Protein AF-A0A841USR3-F1 (afdb_monomer_lite)

pLDDT: mean 85.88, std 17.38, range [42.0, 98.5]

Organism: NCBI:txid2755317

Structure (mmCIF, N/CA/C/O backbone):
data_AF-A0A841USR3-F1
#
_entry.id   AF-A0A841USR3-F1
#
loop_
_atom_site.group_PDB
_atom_site.id
_atom_site.type_symbol
_atom_site.label_atom_id
_atom_site.label_alt_id
_atom_site.label_comp_id
_atom_site.label_asym_id
_atom_site.label_entity_id
_atom_site.label_seq_id
_atom_site.pdbx_PDB_ins_code
_atom_site.Cartn_x
_atom_site.Cartn_y
_atom_site.Cartn_z
_atom_site.occupancy
_atom_site.B_iso_or_equiv
_atom_site.auth_seq_id
_atom_site.auth_comp_id
_atom_site.auth_asym_id
_atom_site.auth_atom_id
_atom_site.pdbx_PDB_model_num
ATOM 1 N N . MET A 1 1 ? 30.168 -5.329 -56.476 1.00 59.84 1 MET A N 1
ATOM 2 C CA . MET A 1 1 ? 31.373 -5.082 -55.662 1.00 59.84 1 MET A CA 1
ATOM 3 C C . MET A 1 1 ? 30.905 -4.360 -54.421 1.00 59.84 1 MET A C 1
ATOM 5 O O . MET A 1 1 ? 30.261 -3.324 -54.574 1.00 59.84 1 MET A O 1
ATOM 9 N N . ASP A 1 2 ? 31.101 -4.961 -53.252 1.00 89.38 2 ASP A N 1
ATOM 10 C CA . ASP A 1 2 ? 30.622 -4.409 -51.986 1.00 89.38 2 ASP A CA 1
ATOM 11 C C . ASP A 1 2 ? 31.323 -3.072 -51.674 1.00 89.38 2 ASP A C 1
ATOM 13 O O . ASP A 1 2 ? 32.413 -2.790 -52.182 1.00 89.38 2 ASP A O 1
ATOM 17 N N . ILE A 1 3 ? 30.694 -2.209 -50.876 1.00 84.62 3 ILE A N 1
ATOM 18 C CA . ILE A 1 3 ? 31.307 -0.948 -50.432 1.00 84.62 3 ILE A CA 1
ATOM 19 C C . ILE A 1 3 ? 32.584 -1.247 -49.644 1.00 84.62 3 ILE A C 1
ATOM 21 O O . ILE A 1 3 ? 33.585 -0.551 -49.827 1.00 84.62 3 ILE A O 1
ATOM 25 N N . ASP A 1 4 ? 32.579 -2.314 -48.848 1.00 88.06 4 ASP A N 1
ATOM 26 C CA . ASP A 1 4 ? 33.743 -2.747 -48.083 1.00 88.06 4 ASP A CA 1
ATOM 27 C C . ASP A 1 4 ? 34.880 -3.222 -49.009 1.00 88.06 4 ASP A C 1
ATOM 29 O O . ASP A 1 4 ? 36.014 -2.764 -48.855 1.00 88.06 4 ASP A O 1
ATOM 33 N N . ASP A 1 5 ? 34.572 -3.984 -50.068 1.00 91.56 5 ASP A N 1
ATOM 34 C CA . ASP A 1 5 ? 35.549 -4.386 -51.097 1.00 91.56 5 ASP A CA 1
ATOM 35 C C . ASP A 1 5 ? 36.176 -3.180 -51.821 1.00 91.56 5 ASP A C 1
ATOM 37 O O . ASP A 1 5 ? 37.363 -3.178 -52.177 1.00 91.56 5 ASP A O 1
ATOM 41 N N . ARG A 1 6 ? 35.375 -2.135 -52.079 1.00 89.50 6 ARG A N 1
ATOM 42 C CA . ARG A 1 6 ? 35.832 -0.896 -52.731 1.00 89.50 6 ARG A CA 1
ATOM 43 C C . ARG A 1 6 ? 36.727 -0.075 -51.806 1.00 89.50 6 ARG A C 1
ATOM 45 O O . ARG A 1 6 ? 37.740 0.449 -52.268 1.00 89.50 6 ARG A O 1
ATOM 52 N N . VAL A 1 7 ? 36.390 0.013 -50.519 1.00 89.75 7 VAL A N 1
ATOM 53 C CA . VAL A 1 7 ? 37.211 0.682 -49.497 1.00 89.75 7 VAL A CA 1
ATOM 54 C C . VAL A 1 7 ? 38.545 -0.049 -49.310 1.00 89.75 7 VAL A C 1
ATOM 56 O O . VAL A 1 7 ? 39.593 0.595 -49.270 1.00 89.75 7 VAL A O 1
ATOM 59 N N . ASP A 1 8 ? 38.541 -1.380 -49.304 1.00 92.06 8 ASP A N 1
ATOM 60 C CA . ASP A 1 8 ? 39.764 -2.183 -49.200 1.00 92.06 8 ASP A CA 1
ATOM 61 C C . ASP A 1 8 ? 40.657 -2.050 -50.439 1.00 92.06 8 ASP A C 1
ATOM 63 O O . ASP A 1 8 ? 41.885 -1.966 -50.336 1.00 92.06 8 ASP A O 1
ATOM 67 N N . SER A 1 9 ? 40.049 -1.977 -51.625 1.00 91.75 9 SER A N 1
ATOM 68 C CA . SER A 1 9 ? 40.764 -1.702 -52.876 1.00 91.75 9 SER A CA 1
ATOM 69 C C . SER A 1 9 ? 41.396 -0.305 -52.868 1.00 91.75 9 SER A C 1
ATOM 71 O O . SER A 1 9 ? 42.544 -0.146 -53.282 1.00 91.75 9 SER A O 1
ATOM 73 N N . LEU A 1 10 ? 40.692 0.695 -52.329 1.00 90.44 10 LEU A N 1
ATOM 74 C CA . LEU A 1 10 ? 41.195 2.059 -52.162 1.00 90.44 10 LEU A CA 1
ATOM 75 C C . LEU A 1 10 ? 42.362 2.124 -51.159 1.00 90.44 10 LEU A C 1
ATOM 77 O O . LEU A 1 10 ? 43.350 2.810 -51.413 1.00 90.44 10 LEU A O 1
ATOM 81 N N . TYR A 1 11 ? 42.309 1.362 -50.062 1.00 93.88 11 TYR A N 1
ATOM 82 C CA . TYR A 1 11 ? 43.431 1.248 -49.124 1.00 93.88 11 TYR A CA 1
ATOM 83 C C . TYR A 1 11 ? 44.668 0.611 -49.763 1.00 93.88 11 TYR A C 1
ATOM 85 O O . TYR A 1 11 ? 45.784 1.083 -49.540 1.00 93.88 11 TYR A O 1
ATOM 93 N N . LYS A 1 12 ? 44.487 -0.434 -50.581 1.00 93.62 12 LYS A N 1
ATOM 94 C CA . LYS A 1 12 ? 45.583 -1.052 -51.347 1.00 93.62 12 LYS A CA 1
ATOM 95 C C . LYS A 1 12 ? 46.178 -0.070 -52.357 1.00 93.62 12 LYS A C 1
ATOM 97 O O . LYS A 1 12 ? 47.397 0.015 -52.469 1.00 93.62 12 LYS A O 1
ATOM 102 N N . LEU A 1 13 ? 45.336 0.707 -53.040 1.00 93.44 13 LEU A N 1
ATOM 103 C CA . LEU A 1 13 ? 45.778 1.732 -53.983 1.00 93.44 13 LEU A CA 1
ATOM 104 C C . LEU A 1 13 ? 46.592 2.828 -53.280 1.00 93.44 13 LEU A C 1
ATOM 106 O O . LEU A 1 13 ? 47.697 3.135 -53.712 1.00 93.44 13 LEU A O 1
ATOM 110 N N . ALA A 1 14 ? 46.106 3.354 -52.154 1.00 92.25 14 ALA A N 1
ATOM 111 C CA . ALA A 1 14 ? 46.832 4.349 -51.365 1.00 92.25 14 ALA A CA 1
ATOM 112 C C . ALA A 1 14 ? 48.168 3.817 -50.831 1.00 92.25 14 ALA A C 1
ATOM 114 O O . ALA A 1 14 ? 49.148 4.550 -50.765 1.00 92.25 14 ALA A O 1
ATOM 115 N N . ARG A 1 15 ? 48.250 2.525 -50.498 1.00 93.56 15 ARG A N 1
ATOM 116 C CA . ARG A 1 15 ? 49.511 1.893 -50.089 1.00 93.56 15 ARG A CA 1
ATOM 117 C C . ARG A 1 15 ? 50.545 1.843 -51.219 1.00 93.56 15 ARG A C 1
ATOM 119 O O . ARG A 1 15 ? 51.734 1.954 -50.942 1.00 93.56 15 ARG A O 1
ATOM 126 N N . ASN A 1 16 ? 50.097 1.682 -52.463 1.00 94.56 16 ASN A N 1
ATOM 127 C CA . ASN A 1 16 ? 50.969 1.618 -53.639 1.00 94.56 16 ASN A CA 1
ATOM 128 C C . ASN A 1 16 ? 51.418 3.006 -54.130 1.00 94.56 16 ASN A C 1
ATOM 130 O O . ASN A 1 16 ? 52.420 3.098 -54.832 1.00 94.56 16 ASN A O 1
ATOM 134 N N . TYR A 1 17 ? 50.708 4.073 -53.746 1.00 93.00 17 TYR A N 1
ATOM 135 C CA . TYR A 1 17 ? 51.006 5.459 -54.119 1.00 93.00 17 TYR A CA 1
ATOM 136 C C . TYR A 1 17 ? 51.119 6.355 -52.869 1.00 93.00 17 TYR A C 1
ATOM 138 O O . TYR A 1 17 ? 50.220 7.159 -52.600 1.00 93.00 17 TYR A O 1
ATOM 146 N N . PRO A 1 18 ? 52.204 6.225 -52.080 1.00 90.00 18 PRO A N 1
ATOM 147 C CA . PRO A 1 18 ? 52.374 6.966 -50.827 1.00 90.00 18 PRO A CA 1
ATOM 148 C C . PRO A 1 18 ? 52.508 8.481 -51.036 1.00 90.00 18 PRO A C 1
ATOM 150 O O . PRO A 1 18 ? 52.020 9.251 -50.214 1.00 90.00 18 PRO A O 1
ATOM 153 N N . ASP A 1 19 ? 53.091 8.906 -52.158 1.00 93.44 19 ASP A N 1
ATOM 154 C CA . ASP A 1 19 ? 53.344 10.323 -52.454 1.00 93.44 19 ASP A CA 1
ATOM 155 C C . ASP A 1 19 ? 52.104 11.061 -52.994 1.00 93.44 19 ASP A C 1
ATOM 157 O O . ASP A 1 19 ? 52.102 12.286 -53.120 1.00 93.44 19 ASP A O 1
ATOM 161 N N . ASN A 1 20 ? 51.022 10.336 -53.306 1.00 94.88 20 ASN A N 1
ATOM 162 C CA . ASN A 1 20 ? 49.772 10.946 -53.744 1.00 94.88 20 ASN A CA 1
ATOM 163 C C . ASN A 1 20 ? 48.991 11.481 -52.536 1.00 94.88 20 ASN A C 1
ATOM 165 O O . ASN A 1 20 ? 48.217 10.765 -51.897 1.00 94.88 20 ASN A O 1
ATOM 169 N N . ARG A 1 21 ? 49.192 12.768 -52.249 1.00 92.88 21 ARG A N 1
ATOM 170 C CA . ARG A 1 21 ? 48.590 13.464 -51.109 1.00 92.88 21 ARG A CA 1
ATOM 171 C C . ARG A 1 21 ? 47.060 13.399 -51.088 1.00 92.88 21 ARG A C 1
ATOM 173 O O . ARG A 1 21 ? 46.494 13.087 -50.045 1.00 92.88 21 ARG A O 1
ATOM 180 N N . GLU A 1 22 ? 46.401 13.628 -52.221 1.00 92.50 22 GLU A N 1
ATOM 181 C CA . GLU A 1 22 ? 44.932 13.619 -52.315 1.00 92.50 22 GLU A CA 1
ATOM 182 C C . GLU A 1 22 ? 44.355 12.237 -51.975 1.00 92.50 22 GLU A C 1
ATOM 184 O O . GLU A 1 22 ? 43.364 12.119 -51.251 1.00 92.50 22 GLU A O 1
ATOM 189 N N . LEU A 1 23 ? 45.017 11.171 -52.437 1.00 92.69 23 LEU A N 1
ATOM 190 C CA . LEU A 1 23 ? 44.616 9.797 -52.150 1.00 92.69 23 LEU A CA 1
ATOM 191 C C . LEU A 1 23 ? 44.819 9.431 -50.668 1.00 92.69 23 LEU A C 1
ATOM 193 O O . LEU A 1 23 ? 43.964 8.760 -50.083 1.00 92.69 23 LEU A O 1
ATOM 197 N N . GLN A 1 24 ? 45.911 9.887 -50.042 1.00 93.12 24 GLN A N 1
ATOM 198 C CA . GLN A 1 24 ? 46.135 9.690 -48.603 1.00 93.12 24 GLN A CA 1
ATOM 199 C C . GLN A 1 24 ? 45.105 10.449 -47.754 1.00 93.12 24 GLN A C 1
ATOM 201 O O . GLN A 1 24 ? 44.575 9.893 -46.788 1.00 93.12 24 GLN A O 1
ATOM 206 N N . GLU A 1 25 ? 44.784 11.691 -48.124 1.00 93.62 25 GLU A N 1
ATOM 207 C CA . GLU A 1 25 ? 43.776 12.512 -47.446 1.00 93.62 25 GLU A CA 1
ATOM 208 C C . GLU A 1 25 ? 42.380 11.874 -47.550 1.00 93.62 25 GLU A C 1
ATOM 210 O O . GLU A 1 25 ? 41.693 11.725 -46.536 1.00 93.62 25 GLU A O 1
ATOM 215 N N . ALA A 1 26 ? 41.990 11.382 -48.731 1.00 92.50 26 ALA A N 1
ATOM 216 C CA . ALA A 1 26 ? 40.727 10.666 -48.921 1.00 92.50 26 ALA A CA 1
ATOM 217 C C . ALA A 1 26 ? 40.632 9.397 -48.050 1.00 92.50 26 ALA A C 1
ATOM 219 O O . ALA A 1 26 ? 39.606 9.144 -47.412 1.00 92.50 26 ALA A O 1
ATOM 220 N N . VAL A 1 27 ? 41.714 8.615 -47.957 1.00 94.62 27 VAL A N 1
ATOM 221 C CA . VAL A 1 27 ? 41.782 7.440 -47.071 1.00 94.62 27 VAL A CA 1
ATOM 222 C C . VAL A 1 27 ? 41.678 7.831 -45.597 1.00 94.62 27 VAL A C 1
ATOM 224 O O . VAL A 1 27 ? 41.003 7.137 -44.831 1.00 94.62 27 VAL A O 1
ATOM 227 N N . ALA A 1 28 ? 42.316 8.925 -45.180 1.00 93.62 28 ALA A N 1
ATOM 228 C CA . ALA A 1 28 ? 42.234 9.416 -43.807 1.00 93.62 28 ALA A CA 1
ATOM 229 C C . ALA A 1 28 ? 40.797 9.813 -43.429 1.00 93.62 28 ALA A C 1
ATOM 231 O O . ALA A 1 28 ? 40.319 9.427 -42.359 1.00 93.62 28 ALA A O 1
ATOM 232 N N . VAL A 1 29 ? 40.081 10.497 -44.329 1.00 95.31 29 VAL A N 1
ATOM 233 C CA . VAL A 1 29 ? 38.662 10.850 -44.152 1.00 95.31 29 VAL A CA 1
ATOM 234 C C . VAL A 1 29 ? 37.783 9.600 -44.066 1.00 95.31 29 VAL A C 1
ATOM 236 O O . VAL A 1 29 ? 36.931 9.499 -43.188 1.00 95.31 29 VAL A O 1
ATOM 239 N N . ILE A 1 30 ? 38.003 8.596 -44.917 1.00 94.62 30 ILE A N 1
ATOM 240 C CA . ILE A 1 30 ? 37.219 7.351 -44.862 1.00 94.62 30 ILE A CA 1
ATOM 241 C C . ILE A 1 30 ? 37.452 6.608 -43.539 1.00 94.62 30 ILE A C 1
ATOM 243 O O . ILE A 1 30 ? 36.497 6.126 -42.924 1.00 94.62 30 ILE A O 1
ATOM 247 N N . LYS A 1 31 ? 38.698 6.551 -43.053 1.00 93.38 31 LYS A N 1
ATOM 248 C CA . LYS A 1 31 ? 39.018 5.950 -41.748 1.00 93.38 31 LYS A CA 1
ATOM 249 C C . LYS A 1 31 ? 38.320 6.678 -40.597 1.00 93.38 31 LYS A C 1
ATOM 251 O O . LYS A 1 31 ? 37.766 6.015 -39.717 1.00 93.38 31 LYS A O 1
ATOM 256 N N . SER A 1 32 ? 38.319 8.014 -40.599 1.00 95.19 32 SER A N 1
ATOM 257 C CA . SER A 1 32 ? 37.657 8.800 -39.551 1.00 95.19 32 SER A CA 1
ATOM 258 C C . SER A 1 32 ? 36.136 8.627 -39.587 1.00 95.19 32 SER A C 1
ATOM 260 O O . SER A 1 32 ? 35.533 8.381 -38.541 1.00 95.19 32 SER A O 1
ATOM 262 N N . LEU A 1 33 ? 35.528 8.628 -40.778 1.00 94.44 33 LEU A N 1
ATOM 263 C CA . LEU A 1 33 ? 34.099 8.370 -40.965 1.00 94.44 33 LEU A CA 1
ATOM 264 C C . LEU A 1 33 ? 33.698 6.974 -40.480 1.00 94.44 33 LEU A C 1
ATOM 266 O O . LEU A 1 33 ? 32.714 6.840 -39.755 1.00 94.44 33 LEU A O 1
ATOM 270 N N . ARG A 1 34 ? 34.471 5.932 -40.809 1.00 92.69 34 ARG A N 1
ATOM 271 C CA . ARG A 1 34 ? 34.177 4.556 -40.372 1.00 92.69 34 ARG A CA 1
ATOM 272 C C . ARG A 1 34 ? 34.305 4.403 -38.856 1.00 92.69 34 ARG A C 1
ATOM 274 O O . ARG A 1 34 ? 33.472 3.747 -38.231 1.00 92.69 34 ARG A O 1
ATOM 281 N N . SER A 1 35 ? 35.313 5.044 -38.260 1.00 93.75 35 SER A N 1
ATOM 282 C CA . SER A 1 35 ? 35.479 5.102 -36.802 1.00 93.75 35 SER A CA 1
ATOM 283 C C . SER A 1 35 ? 3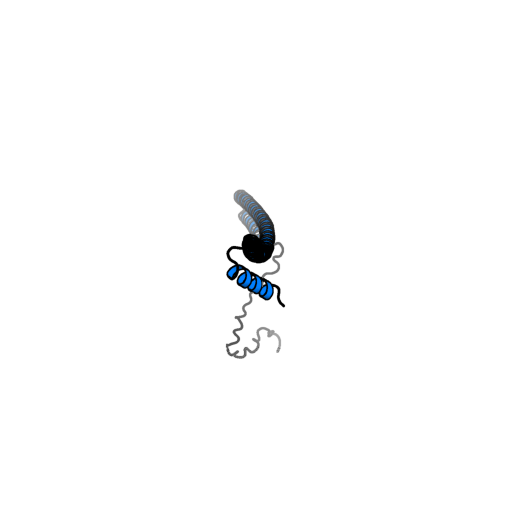4.288 5.795 -36.133 1.00 93.75 35 SER A C 1
ATOM 285 O O . SER A 1 35 ? 33.680 5.234 -35.219 1.00 93.75 35 SER A O 1
ATOM 287 N N . SER A 1 36 ? 33.895 6.965 -36.646 1.00 95.44 36 SER A N 1
ATOM 288 C CA . SER A 1 36 ? 32.739 7.727 -36.169 1.00 95.44 36 SER A CA 1
ATOM 289 C C . SER A 1 36 ? 31.440 6.925 -36.294 1.00 95.44 36 SER A C 1
ATOM 291 O O . SER A 1 36 ? 30.713 6.777 -35.316 1.00 95.44 36 SER A O 1
ATOM 293 N N . GLN A 1 37 ? 31.181 6.299 -37.443 1.00 94.81 37 GLN A N 1
ATOM 294 C CA . GLN A 1 37 ? 30.008 5.446 -37.644 1.00 94.81 37 GLN A CA 1
ATOM 295 C C . GLN A 1 37 ? 29.976 4.275 -36.650 1.00 94.81 37 GLN A C 1
ATOM 297 O O . GLN A 1 37 ? 28.915 3.936 -36.126 1.00 94.81 37 GLN A O 1
ATOM 302 N N . GLY A 1 38 ? 31.128 3.662 -36.359 1.00 95.25 38 GLY A N 1
ATOM 303 C CA . GLY A 1 38 ? 31.244 2.621 -35.338 1.00 95.25 38 GLY A CA 1
ATOM 304 C C . GLY A 1 38 ? 30.905 3.128 -33.934 1.00 95.25 38 GLY A C 1
ATOM 305 O O . GLY A 1 38 ? 30.201 2.446 -33.190 1.00 95.25 38 GLY A O 1
ATOM 306 N N . GLN A 1 39 ? 31.356 4.335 -33.580 1.00 96.00 39 GLN A N 1
ATOM 307 C CA . GLN A 1 39 ? 30.998 4.986 -32.316 1.00 96.00 39 GLN A CA 1
ATOM 308 C C . GLN A 1 39 ? 29.497 5.282 -32.241 1.00 96.00 39 GLN A C 1
ATOM 310 O O . GLN A 1 39 ? 28.869 4.923 -31.249 1.00 96.00 39 GLN A O 1
ATOM 315 N N . TYR A 1 40 ? 28.904 5.834 -33.303 1.00 96.88 40 TYR A N 1
ATOM 316 C CA . TYR A 1 40 ? 27.464 6.088 -33.372 1.00 96.88 40 TYR A CA 1
ATOM 317 C C . TYR A 1 40 ? 26.637 4.811 -33.231 1.00 96.88 40 TYR A C 1
ATOM 319 O O . TYR A 1 40 ? 25.652 4.804 -32.500 1.00 96.88 40 TYR A O 1
ATOM 327 N N . LYS A 1 41 ? 27.037 3.712 -33.885 1.00 96.88 41 LYS A N 1
ATOM 328 C CA . LYS A 1 41 ? 26.357 2.417 -33.734 1.00 96.88 41 LYS A CA 1
ATOM 329 C C . LYS A 1 41 ? 26.390 1.929 -32.286 1.00 96.88 41 LYS A C 1
ATOM 331 O O . LYS A 1 41 ? 25.355 1.510 -31.780 1.00 96.88 41 LYS A O 1
ATOM 336 N N . ARG A 1 42 ? 27.549 2.016 -31.621 1.00 97.31 42 ARG A N 1
ATOM 337 C CA . ARG A 1 42 ? 27.685 1.649 -30.202 1.00 97.31 42 ARG A CA 1
ATOM 338 C C . ARG A 1 42 ? 26.823 2.528 -29.303 1.00 97.31 42 ARG A C 1
ATOM 340 O O . ARG A 1 42 ? 26.089 1.998 -28.483 1.00 97.31 42 ARG A O 1
ATOM 347 N N . TRP A 1 43 ? 26.867 3.843 -29.499 1.00 97.31 43 TRP A N 1
ATOM 348 C CA . TRP A 1 43 ? 26.079 4.787 -28.709 1.00 97.31 43 TRP A CA 1
ATOM 349 C C . TRP A 1 43 ? 24.572 4.576 -28.889 1.00 97.31 43 TRP A C 1
ATOM 351 O O . TRP A 1 43 ? 23.827 4.552 -27.918 1.00 97.31 43 TRP A O 1
ATOM 361 N N . ASN A 1 44 ? 24.122 4.340 -30.122 1.00 98.00 44 ASN A N 1
ATOM 362 C CA . ASN A 1 44 ? 22.721 4.047 -30.404 1.00 98.00 44 ASN A CA 1
ATOM 363 C C . ASN A 1 44 ? 22.274 2.702 -29.811 1.00 98.00 44 ASN A C 1
ATOM 365 O O . ASN A 1 44 ? 21.129 2.578 -29.389 1.00 98.00 44 ASN A O 1
ATOM 369 N N . GLN A 1 45 ? 23.156 1.698 -29.777 1.00 97.75 45 GLN A N 1
ATOM 370 C CA . GLN A 1 45 ? 22.860 0.435 -29.102 1.00 97.75 45 GLN A CA 1
ATOM 371 C C . GLN A 1 45 ? 22.722 0.646 -27.593 1.00 97.75 45 GLN A C 1
ATOM 373 O O . GLN A 1 45 ? 21.701 0.273 -27.032 1.00 97.75 45 GLN A O 1
ATOM 378 N N . GLN A 1 46 ? 23.677 1.343 -26.976 1.00 98.12 46 GLN A N 1
ATOM 379 C CA . GLN A 1 46 ? 23.622 1.667 -25.553 1.00 98.12 46 GLN A CA 1
ATOM 380 C C . GLN A 1 46 ? 22.351 2.446 -25.195 1.00 98.12 46 GLN A C 1
ATOM 382 O O . GLN A 1 46 ? 21.656 2.088 -24.257 1.00 98.12 46 GLN A O 1
ATOM 387 N N . TYR A 1 47 ? 21.979 3.444 -25.999 1.00 98.12 47 TYR A N 1
ATOM 388 C CA . TYR A 1 47 ? 20.740 4.193 -25.793 1.00 98.12 47 TYR A CA 1
ATOM 389 C C . TYR A 1 47 ? 19.489 3.301 -25.844 1.00 98.12 47 TYR A C 1
ATOM 391 O O . TYR A 1 47 ? 18.534 3.516 -25.100 1.00 98.12 47 TYR A O 1
ATOM 399 N N . ARG A 1 48 ? 19.466 2.296 -26.728 1.00 98.06 48 ARG A N 1
ATOM 400 C CA . ARG A 1 48 ? 18.356 1.334 -26.803 1.00 98.06 48 ARG A CA 1
ATOM 401 C C . ARG A 1 48 ? 18.309 0.437 -25.575 1.00 98.06 48 ARG A C 1
ATOM 403 O O . ARG A 1 48 ? 17.213 0.203 -25.072 1.00 98.06 48 ARG A O 1
ATOM 410 N N . ASP A 1 49 ? 19.465 -0.021 -25.116 1.00 98.25 49 ASP A N 1
ATOM 411 C CA . ASP A 1 49 ? 19.584 -0.876 -23.938 1.00 98.25 49 ASP A CA 1
ATOM 412 C C . ASP A 1 49 ? 19.148 -0.107 -22.679 1.00 98.25 49 ASP A C 1
ATOM 414 O O . ASP A 1 49 ? 18.276 -0.574 -21.948 1.00 98.25 49 ASP A O 1
ATOM 418 N N . ASP A 1 50 ? 19.635 1.126 -22.503 1.00 98.31 50 ASP A N 1
ATOM 419 C CA . ASP A 1 50 ? 19.247 2.020 -21.405 1.00 98.31 50 ASP A CA 1
ATOM 420 C C . ASP A 1 50 ? 17.738 2.313 -21.430 1.00 98.31 50 ASP A C 1
ATOM 422 O O . ASP A 1 50 ? 17.061 2.251 -20.405 1.00 98.31 50 ASP A O 1
ATOM 426 N N . ASN A 1 51 ? 17.171 2.588 -22.609 1.00 98.38 51 ASN A N 1
ATOM 427 C CA . ASN A 1 51 ? 15.735 2.828 -22.755 1.00 98.38 51 ASN A CA 1
ATOM 428 C C . ASN A 1 51 ? 14.897 1.570 -22.470 1.00 98.38 51 ASN A C 1
ATOM 430 O O . ASN A 1 51 ? 13.783 1.680 -21.964 1.00 98.38 51 ASN A O 1
ATOM 434 N N . SER A 1 52 ? 15.404 0.376 -22.795 1.00 98.25 52 SER A N 1
ATOM 435 C CA . SER A 1 52 ? 14.749 -0.882 -22.421 1.00 98.25 52 SER A CA 1
ATOM 436 C C . SER A 1 52 ? 14.758 -1.060 -20.907 1.00 98.25 52 SER A C 1
ATOM 438 O O . SER A 1 52 ? 13.706 -1.264 -20.312 1.00 98.25 52 SER A O 1
ATOM 440 N N . HIS A 1 53 ? 15.919 -0.879 -20.279 1.00 98.19 53 HIS A N 1
ATOM 441 C CA . HIS A 1 53 ? 16.075 -0.994 -18.833 1.00 98.19 53 HIS A CA 1
ATOM 442 C C . HIS A 1 53 ? 15.171 -0.013 -18.073 1.00 98.19 53 HIS A C 1
ATOM 444 O O . HIS A 1 53 ? 14.499 -0.391 -17.118 1.00 98.19 53 HIS A O 1
ATOM 450 N N . LEU A 1 54 ? 15.088 1.243 -18.524 1.00 98.38 54 LEU A N 1
ATOM 451 C CA . LEU A 1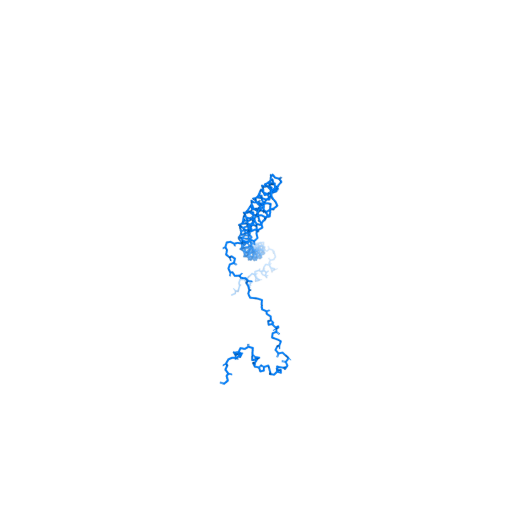 54 ? 14.191 2.237 -17.927 1.00 98.38 54 LEU A CA 1
ATOM 452 C C . LEU A 1 54 ? 12.716 1.835 -18.037 1.00 98.38 54 LEU A C 1
ATOM 454 O O . LEU A 1 54 ? 11.949 2.072 -17.107 1.00 98.38 54 LEU A O 1
ATOM 458 N N . LYS A 1 55 ? 12.302 1.222 -19.152 1.00 98.25 55 LYS A N 1
ATOM 459 C CA . LYS A 1 55 ? 10.929 0.718 -19.297 1.00 98.25 55 LYS A CA 1
ATOM 460 C C . LYS A 1 55 ? 10.641 -0.411 -18.318 1.00 98.25 55 LYS A C 1
ATOM 462 O O . LYS A 1 55 ? 9.577 -0.394 -17.705 1.00 98.25 55 LYS A O 1
ATOM 467 N N . ASP A 1 56 ? 11.581 -1.333 -18.141 1.00 98.25 56 ASP A N 1
ATOM 468 C CA . ASP A 1 56 ? 11.434 -2.437 -17.190 1.00 98.25 56 ASP A CA 1
ATOM 469 C C . ASP A 1 56 ? 11.316 -1.906 -15.752 1.00 98.25 56 ASP A C 1
ATOM 471 O O . ASP A 1 56 ? 10.396 -2.285 -15.027 1.00 98.25 56 ASP A O 1
ATOM 475 N N . GLN A 1 57 ? 12.148 -0.926 -15.376 1.00 98.50 57 GLN A N 1
ATOM 476 C CA . GLN A 1 57 ? 12.056 -0.254 -14.074 1.00 98.50 57 GLN A CA 1
ATOM 477 C C . GLN A 1 57 ? 10.723 0.475 -13.873 1.00 98.50 57 GLN A C 1
ATOM 479 O O . GLN A 1 57 ? 10.157 0.435 -12.783 1.00 98.50 57 GLN A O 1
ATOM 484 N N . ILE A 1 58 ? 10.192 1.140 -14.906 1.00 98.25 58 ILE A N 1
ATOM 485 C CA . ILE A 1 58 ? 8.874 1.788 -14.832 1.00 98.25 58 ILE A CA 1
ATOM 486 C C . ILE A 1 58 ? 7.783 0.749 -14.560 1.00 98.25 58 ILE A C 1
ATOM 488 O O . ILE A 1 58 ? 6.904 0.997 -13.734 1.00 98.25 58 ILE A O 1
ATOM 492 N N . VAL A 1 59 ? 7.835 -0.406 -15.229 1.00 98.25 59 VAL A N 1
ATOM 493 C CA . VAL A 1 59 ? 6.868 -1.489 -15.017 1.00 98.25 59 VAL A CA 1
ATOM 494 C C . VAL A 1 59 ? 6.961 -2.015 -13.586 1.00 98.25 59 VAL A C 1
ATOM 496 O O . VAL A 1 59 ? 5.935 -2.084 -12.910 1.00 98.25 59 VAL A O 1
ATOM 499 N N . GLU A 1 60 ? 8.164 -2.305 -13.094 1.00 98.19 60 GLU A N 1
ATOM 500 C CA . GLU A 1 60 ? 8.386 -2.780 -11.724 1.00 98.19 60 GLU A CA 1
ATOM 501 C C . GLU A 1 60 ? 7.879 -1.775 -10.680 1.00 98.19 60 GLU A C 1
ATOM 503 O O . GLU A 1 60 ? 7.083 -2.124 -9.808 1.00 98.19 60 GLU A O 1
ATOM 508 N N . ILE A 1 61 ? 8.251 -0.498 -10.812 1.00 98.19 61 ILE A N 1
ATOM 509 C CA . ILE A 1 61 ? 7.796 0.566 -9.907 1.00 98.19 61 ILE A CA 1
ATOM 510 C C . ILE A 1 61 ? 6.272 0.709 -9.961 1.00 98.19 61 ILE A C 1
ATOM 512 O O . ILE A 1 61 ? 5.636 0.901 -8.925 1.00 98.19 61 ILE A O 1
ATOM 516 N N . SER A 1 62 ? 5.665 0.605 -11.147 1.00 97.75 62 SER A N 1
ATOM 517 C CA . SER A 1 62 ? 4.209 0.694 -11.286 1.00 97.75 62 SER A CA 1
ATOM 518 C C . SER A 1 62 ? 3.488 -0.464 -10.593 1.00 97.75 62 SER A C 1
ATOM 520 O O . SER A 1 62 ? 2.475 -0.233 -9.935 1.00 97.75 62 SER A O 1
ATOM 522 N N . ALA A 1 63 ? 4.032 -1.682 -10.675 1.00 97.81 63 ALA A N 1
ATOM 523 C CA . ALA A 1 63 ? 3.482 -2.853 -10.005 1.00 97.81 63 ALA A CA 1
ATOM 524 C C . ALA A 1 63 ? 3.559 -2.701 -8.480 1.00 97.81 63 ALA A C 1
ATOM 526 O O . ALA A 1 63 ? 2.541 -2.844 -7.803 1.00 97.81 63 ALA A O 1
ATOM 527 N N . THR A 1 64 ? 4.723 -2.302 -7.960 1.00 98.25 64 THR A N 1
ATOM 528 C CA . THR A 1 64 ? 4.923 -2.029 -6.529 1.00 98.25 64 THR A CA 1
ATOM 529 C C . THR A 1 64 ? 3.988 -0.931 -6.024 1.00 98.25 64 THR A C 1
ATOM 531 O O . THR A 1 64 ? 3.414 -1.049 -4.947 1.00 98.25 64 THR A O 1
ATOM 534 N N . ASN A 1 65 ? 3.775 0.132 -6.804 1.00 98.19 65 ASN A N 1
ATOM 535 C CA . ASN A 1 65 ? 2.867 1.215 -6.420 1.00 98.19 65 ASN A CA 1
ATOM 536 C C . ASN A 1 65 ? 1.405 0.734 -6.330 1.00 98.19 65 ASN A C 1
ATOM 538 O O . ASN A 1 65 ? 0.693 1.072 -5.388 1.00 98.19 65 ASN A O 1
ATOM 542 N N . ILE A 1 66 ? 0.967 -0.114 -7.267 1.00 98.12 66 ILE A N 1
ATOM 543 C CA . ILE A 1 66 ? -0.368 -0.732 -7.217 1.00 98.12 66 ILE A CA 1
ATOM 544 C C . ILE A 1 66 ? -0.524 -1.612 -5.970 1.00 98.12 66 ILE A C 1
ATOM 546 O O . ILE A 1 66 ? -1.588 -1.608 -5.352 1.00 98.12 66 ILE A O 1
ATOM 550 N N . GLU A 1 67 ? 0.504 -2.375 -5.603 1.00 98.06 67 GLU A N 1
ATOM 551 C CA . GLU A 1 67 ? 0.479 -3.225 -4.409 1.00 98.06 67 GLU A CA 1
ATOM 552 C C . GLU A 1 67 ? 0.417 -2.397 -3.121 1.00 98.06 67 GLU A C 1
ATOM 554 O O . GLU A 1 67 ? -0.486 -2.603 -2.310 1.00 98.06 67 GLU A O 1
ATOM 559 N N . LEU A 1 68 ? 1.264 -1.373 -2.996 1.00 98.12 68 LEU A N 1
ATOM 560 C CA . LEU A 1 68 ? 1.239 -0.444 -1.864 1.00 98.12 68 LEU A CA 1
ATOM 561 C C . LEU A 1 68 ? -0.104 0.284 -1.732 1.00 98.12 68 LEU A C 1
ATOM 563 O O . LEU A 1 68 ? -0.594 0.480 -0.621 1.00 98.12 68 LEU A O 1
ATOM 567 N N . GLN A 1 69 ? -0.739 0.657 -2.847 1.00 98.25 69 GLN A N 1
ATOM 568 C CA . GLN A 1 69 ? -2.067 1.269 -2.804 1.00 98.25 69 GLN A CA 1
ATOM 569 C C . GLN A 1 69 ? -3.119 0.303 -2.242 1.00 98.25 69 GLN A C 1
ATOM 571 O O . GLN A 1 69 ? -3.949 0.709 -1.432 1.00 98.25 69 GLN A O 1
ATOM 576 N N . LYS A 1 70 ? -3.066 -0.984 -2.612 1.00 97.94 70 LYS A N 1
ATOM 577 C CA . LYS A 1 70 ? -3.971 -2.001 -2.051 1.00 97.94 70 LYS A CA 1
ATOM 578 C C . LYS A 1 70 ? -3.754 -2.193 -0.553 1.00 97.94 70 LYS A C 1
ATOM 580 O O . LYS A 1 70 ? -4.728 -2.320 0.186 1.00 97.94 70 LYS A O 1
ATOM 585 N N . GLU A 1 71 ? -2.501 -2.208 -0.104 1.00 98.19 71 GLU A N 1
ATOM 586 C CA . GLU A 1 71 ? -2.177 -2.291 1.324 1.00 98.19 71 GLU A CA 1
ATOM 587 C C . GLU A 1 71 ? -2.714 -1.079 2.094 1.00 98.19 71 GLU A C 1
ATOM 589 O O . GLU A 1 71 ? -3.334 -1.245 3.146 1.00 98.19 71 GLU A O 1
ATOM 594 N N . LEU A 1 72 ? -2.557 0.132 1.547 1.00 98.19 72 LEU A N 1
ATOM 595 C CA . LEU A 1 72 ? -3.104 1.357 2.136 1.00 98.19 72 LEU A CA 1
ATOM 596 C C . LEU A 1 72 ? -4.631 1.325 2.236 1.00 98.19 72 LEU A C 1
ATOM 598 O O . LEU A 1 72 ? -5.187 1.696 3.275 1.00 98.19 72 LEU A O 1
ATOM 602 N N . ASP A 1 73 ? -5.314 0.867 1.188 1.00 97.81 73 ASP A N 1
ATOM 603 C CA . ASP A 1 73 ? -6.773 0.762 1.174 1.00 97.81 73 ASP A CA 1
ATOM 604 C C . ASP A 1 73 ? -7.258 -0.266 2.214 1.00 97.81 73 ASP A C 1
ATOM 606 O O . ASP A 1 73 ? -8.197 0.001 2.971 1.00 97.81 73 ASP A O 1
ATOM 610 N N . SER A 1 74 ? -6.570 -1.410 2.313 1.00 98.25 74 SER A N 1
ATOM 611 C CA . SER A 1 74 ? -6.844 -2.447 3.316 1.00 98.25 74 SER A CA 1
ATOM 612 C C . SER A 1 74 ? -6.673 -1.916 4.740 1.00 98.25 74 SER A C 1
ATOM 614 O O . SER A 1 74 ? -7.581 -2.048 5.563 1.00 98.25 74 SER A O 1
ATOM 616 N N . LEU A 1 75 ? -5.546 -1.260 5.026 1.00 97.94 75 LEU A N 1
ATOM 617 C CA . LEU A 1 75 ? -5.260 -0.698 6.345 1.00 97.94 75 LEU A CA 1
ATOM 618 C C . LEU A 1 75 ? -6.264 0.400 6.723 1.00 97.94 75 LEU A C 1
ATOM 620 O O . LEU A 1 75 ? -6.696 0.498 7.871 1.00 97.94 75 LEU A O 1
ATOM 624 N N . THR A 1 76 ? -6.683 1.209 5.749 1.00 98.06 76 THR A N 1
ATOM 625 C CA . THR A 1 76 ? -7.711 2.238 5.952 1.00 98.06 76 THR A CA 1
ATOM 626 C C . THR A 1 76 ? -9.055 1.614 6.331 1.00 98.06 76 THR A C 1
ATOM 628 O O . THR A 1 76 ? -9.727 2.097 7.247 1.00 98.06 76 THR A O 1
ATOM 631 N N . SER A 1 77 ? -9.440 0.518 5.669 1.00 97.38 77 SER A N 1
ATOM 632 C CA . SER A 1 77 ? -10.651 -0.229 6.018 1.00 97.38 77 SER A CA 1
ATOM 633 C C . SER A 1 77 ? -10.564 -0.837 7.419 1.00 97.38 77 SER A C 1
ATOM 635 O O . SER A 1 77 ? -11.530 -0.767 8.178 1.00 97.38 77 SER A O 1
ATOM 637 N N . GLU A 1 78 ? -9.420 -1.412 7.785 1.00 98.19 78 GLU A N 1
ATOM 638 C CA . GLU A 1 78 ? -9.202 -1.989 9.114 1.00 98.19 78 GLU A CA 1
ATOM 639 C C . GLU A 1 78 ? -9.291 -0.920 10.213 1.00 98.19 78 GLU A C 1
ATOM 641 O O . GLU A 1 78 ? -10.013 -1.089 11.197 1.00 98.19 78 GLU A O 1
ATOM 646 N N . MET A 1 79 ? -8.653 0.234 10.005 1.00 97.88 79 MET A N 1
ATOM 647 C CA . MET A 1 79 ? -8.728 1.379 10.917 1.00 97.88 79 MET A CA 1
ATOM 648 C C . MET A 1 79 ? -10.159 1.879 11.122 1.00 97.88 79 MET A C 1
ATOM 650 O O . MET A 1 79 ? -10.541 2.247 12.239 1.00 97.88 79 MET A O 1
ATOM 654 N N . ARG A 1 80 ? -10.970 1.886 10.060 1.00 97.44 80 ARG A N 1
ATOM 655 C CA . ARG A 1 80 ? -12.387 2.237 10.159 1.00 97.44 80 ARG A CA 1
ATOM 656 C C . ARG A 1 80 ? -13.145 1.230 11.026 1.00 97.44 80 ARG A C 1
ATOM 658 O O . ARG A 1 80 ? -13.827 1.649 11.959 1.00 97.44 80 ARG A O 1
ATOM 665 N N . ASN A 1 81 ? -12.975 -0.065 10.766 1.00 97.62 81 ASN A N 1
ATOM 666 C CA . ASN A 1 81 ? -13.635 -1.128 11.528 1.00 97.62 81 ASN A CA 1
ATOM 667 C C . ASN A 1 81 ? -13.269 -1.066 13.018 1.00 97.62 81 ASN A C 1
ATOM 669 O O . ASN A 1 81 ? -14.154 -1.088 13.871 1.00 97.62 81 ASN A O 1
ATOM 673 N N . LEU A 1 82 ? -11.984 -0.891 13.339 1.00 97.88 82 LEU A N 1
ATOM 674 C CA . LEU A 1 82 ? -11.514 -0.747 14.721 1.00 97.88 82 LEU A CA 1
ATOM 675 C C . LEU A 1 82 ? -12.086 0.499 15.409 1.00 97.88 82 LEU A C 1
ATOM 677 O O . LEU A 1 82 ? -12.359 0.487 16.610 1.00 97.88 82 LEU A O 1
ATOM 681 N N . THR A 1 83 ? -12.287 1.586 14.663 1.00 97.94 83 THR A N 1
ATOM 682 C CA . THR A 1 83 ? -12.909 2.805 15.198 1.00 97.94 83 THR A CA 1
ATOM 683 C C . THR A 1 83 ? -14.378 2.566 15.551 1.00 97.94 83 THR A C 1
ATOM 685 O O . THR A 1 83 ? -14.826 2.979 16.624 1.00 97.94 83 THR A O 1
ATOM 688 N N . GLU A 1 84 ? -15.118 1.875 14.682 1.00 97.31 84 GLU A N 1
ATOM 689 C CA . GLU 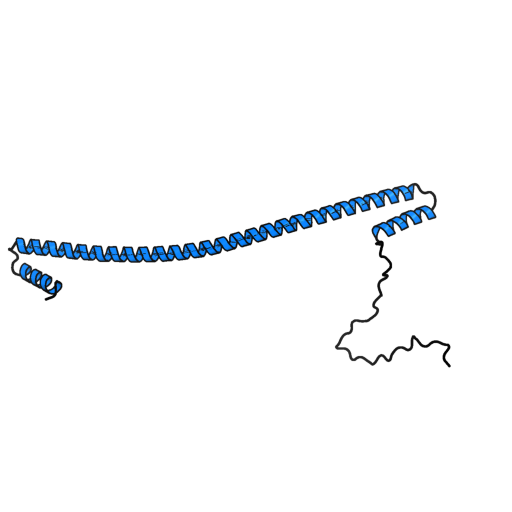A 1 84 ? -16.519 1.505 14.913 1.00 97.31 84 GLU A CA 1
ATOM 690 C C . GLU A 1 84 ? -16.651 0.531 16.099 1.00 97.31 84 GLU A C 1
ATOM 692 O O . GLU A 1 84 ? -17.473 0.749 16.995 1.00 97.31 84 GLU A O 1
ATOM 697 N N . GLU A 1 85 ? -15.785 -0.482 16.180 1.00 97.75 85 GLU A N 1
ATOM 698 C CA . GLU A 1 85 ? -15.744 -1.428 17.300 1.00 97.75 85 GLU A CA 1
ATOM 699 C C . GLU A 1 85 ? -15.432 -0.724 18.629 1.00 97.75 85 GLU A C 1
ATOM 701 O O . GLU A 1 85 ? -16.132 -0.915 19.627 1.00 97.75 85 GLU A O 1
ATOM 706 N N . LYS A 1 86 ? -14.440 0.173 18.641 1.00 97.81 86 LYS A N 1
ATOM 707 C CA . LYS A 1 86 ? -14.098 0.971 19.825 1.00 97.81 86 LYS A CA 1
ATOM 708 C C . LYS A 1 86 ? -15.268 1.835 20.294 1.00 97.81 86 LYS A C 1
ATOM 710 O O . LYS A 1 86 ? -15.486 1.959 21.503 1.00 97.81 86 LYS A O 1
ATOM 715 N N . ALA A 1 87 ? -16.016 2.441 19.373 1.00 97.00 87 ALA A N 1
ATOM 716 C CA . ALA A 1 87 ? -17.205 3.216 19.714 1.00 97.00 87 ALA A CA 1
ATOM 717 C C . ALA A 1 87 ? -18.286 2.329 20.353 1.00 97.00 87 ALA A C 1
ATOM 719 O O . ALA A 1 87 ? -18.838 2.695 21.392 1.00 97.00 87 ALA A O 1
ATOM 720 N N . LYS A 1 88 ? -18.525 1.134 19.796 1.00 97.12 88 LYS A N 1
ATOM 721 C CA . LYS A 1 88 ? -19.482 0.163 20.342 1.00 97.12 88 LYS A CA 1
ATOM 722 C C . LYS A 1 88 ? -19.107 -0.276 21.760 1.00 97.12 88 LYS A C 1
ATOM 724 O O . LYS A 1 88 ? -19.932 -0.169 22.663 1.00 97.12 88 LYS A O 1
ATOM 729 N N . ILE A 1 89 ? -17.854 -0.677 21.975 1.00 96.88 89 ILE A N 1
ATOM 730 C CA . ILE A 1 89 ? -17.354 -1.092 23.297 1.00 96.88 89 ILE A CA 1
ATOM 731 C C . ILE A 1 89 ? -17.455 0.060 24.303 1.00 96.88 89 ILE A C 1
ATOM 733 O O . ILE A 1 89 ? -17.779 -0.149 25.472 1.00 96.88 89 ILE A O 1
ATOM 737 N N . THR A 1 90 ? -17.202 1.294 23.864 1.00 97.00 90 THR A N 1
ATOM 738 C CA . THR A 1 90 ? -17.323 2.473 24.732 1.00 97.00 90 THR A CA 1
ATOM 739 C C . THR A 1 90 ? -18.775 2.694 25.160 1.00 97.00 90 THR A C 1
ATOM 741 O O . THR A 1 90 ? -19.022 2.896 26.347 1.00 97.00 90 THR A O 1
ATOM 744 N N . ALA A 1 91 ? -19.731 2.576 24.236 1.00 95.75 91 ALA A N 1
ATOM 745 C CA . ALA A 1 91 ? -21.154 2.688 24.550 1.00 95.75 91 ALA A CA 1
ATOM 746 C C . ALA A 1 91 ? -21.633 1.565 25.489 1.00 95.75 91 ALA A C 1
ATOM 748 O O .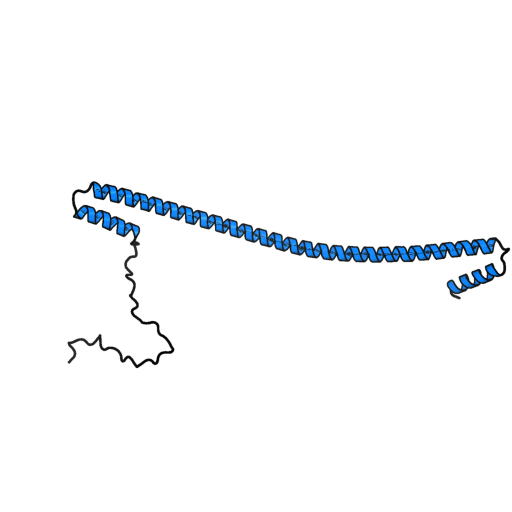 ALA A 1 91 ? -22.347 1.829 26.456 1.00 95.75 91 ALA A O 1
ATOM 749 N N . GLU A 1 92 ? -21.202 0.321 25.259 1.00 96.88 92 GLU A N 1
ATOM 750 C CA . GLU A 1 92 ? -21.496 -0.810 26.152 1.00 96.88 92 GLU A CA 1
ATOM 751 C C . GLU A 1 92 ? -20.915 -0.583 27.553 1.00 96.88 92 GLU A C 1
ATOM 753 O O . GLU A 1 92 ? -21.605 -0.769 28.556 1.00 96.88 92 GLU A O 1
ATOM 758 N N . ARG A 1 93 ? -19.673 -0.094 27.639 1.00 96.69 93 ARG A N 1
ATOM 759 C CA . ARG A 1 93 ? -19.038 0.267 28.909 1.00 96.69 93 ARG A CA 1
ATOM 760 C C . ARG A 1 93 ? -19.817 1.355 29.644 1.00 96.69 93 ARG A C 1
ATOM 762 O O . ARG A 1 93 ? -19.996 1.258 30.855 1.00 96.69 93 ARG A O 1
ATOM 769 N N . GLU A 1 94 ? -20.259 2.396 28.947 1.00 96.38 94 GLU A N 1
ATOM 770 C CA . GLU A 1 94 ? -21.057 3.471 29.545 1.00 96.38 94 GLU A CA 1
ATOM 771 C C . GLU A 1 94 ? -22.407 2.964 30.056 1.00 96.38 94 GLU A C 1
ATOM 773 O O . GLU A 1 94 ? -22.807 3.326 31.166 1.00 96.38 94 GLU A O 1
ATOM 778 N N . LYS A 1 95 ? -23.061 2.071 29.304 1.00 96.69 95 LYS A N 1
ATOM 779 C CA . LYS A 1 95 ? -24.300 1.410 29.723 1.00 96.69 95 LYS A CA 1
ATOM 780 C C . LYS A 1 95 ? -24.102 0.616 31.016 1.00 96.69 95 LYS A C 1
ATOM 782 O O . LYS A 1 95 ? -24.825 0.848 31.980 1.00 96.69 95 LYS A O 1
ATOM 787 N N . VAL A 1 96 ? -23.075 -0.232 31.078 1.00 96.31 96 VAL A N 1
ATOM 788 C CA . VAL A 1 96 ? -22.752 -1.016 32.283 1.00 96.31 96 VAL A CA 1
ATOM 789 C C . VAL A 1 96 ? -22.429 -0.106 33.473 1.00 96.31 96 VAL A C 1
ATOM 791 O O . VAL A 1 96 ? -22.862 -0.364 34.593 1.00 96.31 96 VAL A O 1
ATOM 794 N N . ILE A 1 97 ? -21.704 0.998 33.259 1.00 96.06 97 ILE A N 1
ATOM 795 C CA . ILE A 1 97 ? -21.437 1.983 34.321 1.00 96.06 97 ILE A CA 1
ATOM 796 C C . ILE A 1 97 ? -22.741 2.607 34.838 1.00 96.06 97 ILE A C 1
ATOM 798 O O . ILE A 1 97 ? -22.869 2.834 36.043 1.00 96.06 97 ILE A O 1
ATOM 802 N N . ALA A 1 98 ? -23.692 2.915 33.955 1.00 95.06 98 ALA A N 1
ATOM 803 C CA . ALA A 1 98 ? -24.987 3.462 34.346 1.00 95.06 98 ALA A CA 1
ATOM 804 C C . ALA A 1 98 ? -25.815 2.442 35.147 1.00 95.06 98 ALA A C 1
ATOM 806 O O . ALA A 1 98 ? -26.311 2.787 36.220 1.00 95.06 98 ALA A O 1
ATOM 807 N N . GLU A 1 99 ? -25.885 1.192 34.683 1.00 93.31 99 GLU A N 1
ATOM 808 C CA . GLU A 1 99 ? -26.555 0.084 35.379 1.00 93.31 99 GLU A CA 1
ATOM 809 C C . GLU A 1 99 ? -25.955 -0.139 36.778 1.00 93.31 99 GLU A C 1
ATOM 811 O O . GLU A 1 99 ? -26.681 -0.182 37.770 1.00 93.31 99 GLU A O 1
ATOM 816 N N . LEU A 1 100 ? -24.623 -0.161 36.903 1.00 95.19 100 LEU A N 1
ATOM 817 C CA . LEU A 1 100 ? -23.948 -0.300 38.199 1.00 95.19 100 LEU A CA 1
ATOM 818 C C . LEU A 1 100 ? -24.266 0.853 39.159 1.00 95.19 100 LEU A C 1
ATOM 820 O O . LEU A 1 100 ? -24.492 0.619 40.346 1.00 95.19 100 LEU A O 1
ATOM 824 N N . LYS A 1 101 ? -24.312 2.097 38.665 1.00 95.88 101 LYS A N 1
ATOM 825 C CA . LYS A 1 101 ? -24.697 3.262 39.482 1.00 95.88 101 LYS A CA 1
ATOM 826 C C . LYS A 1 101 ? -26.149 3.182 39.946 1.00 95.88 101 LYS A C 1
ATOM 828 O O . LYS A 1 101 ? -26.444 3.588 41.071 1.00 95.88 101 LYS A O 1
ATOM 833 N N . GLN A 1 102 ? -27.045 2.682 39.098 1.00 93.19 102 GLN A N 1
ATOM 834 C CA . GLN A 1 102 ? -28.442 2.469 39.463 1.00 93.19 102 GLN A CA 1
ATOM 835 C C . GLN A 1 102 ? -28.557 1.415 40.569 1.00 93.19 102 GLN A C 1
ATOM 837 O O . GLN A 1 102 ? -29.152 1.697 41.609 1.00 93.19 102 GLN A O 1
ATOM 842 N N . ILE A 1 103 ? -27.907 0.260 40.400 1.00 93.00 103 ILE A N 1
ATOM 843 C CA . ILE A 1 103 ? -27.848 -0.803 41.413 1.00 93.00 103 ILE A CA 1
ATOM 844 C C . ILE A 1 103 ? -27.299 -0.257 42.738 1.00 93.00 103 ILE A C 1
ATOM 846 O O . ILE A 1 103 ? -27.877 -0.486 43.801 1.00 93.00 103 ILE A O 1
ATOM 850 N N . GLU A 1 104 ? -26.210 0.515 42.697 1.00 95.38 104 GLU A N 1
ATOM 851 C CA . GLU A 1 104 ? -25.625 1.129 43.892 1.00 95.38 104 GLU A CA 1
ATOM 852 C C . GLU A 1 104 ? -26.628 2.044 44.617 1.00 95.38 104 GLU A C 1
ATOM 854 O O . GLU A 1 104 ? -26.705 2.047 45.851 1.00 95.38 104 GLU A O 1
ATOM 859 N N . MET A 1 105 ? -27.418 2.814 43.865 1.00 94.31 105 MET A N 1
ATOM 860 C CA . MET A 1 105 ? -28.452 3.685 44.418 1.00 94.31 105 MET A CA 1
ATOM 861 C C . MET A 1 105 ? -29.605 2.883 45.036 1.00 94.31 105 MET A C 1
ATOM 863 O O . MET A 1 105 ? -29.991 3.172 46.171 1.00 94.31 105 MET A O 1
ATOM 867 N N . GLU A 1 106 ? -30.113 1.860 44.346 1.00 92.44 106 GLU A N 1
ATOM 868 C CA . GLU A 1 106 ? -31.169 0.970 44.850 1.00 92.44 106 GLU A CA 1
ATOM 869 C C . GLU A 1 106 ? -30.750 0.293 46.161 1.00 92.44 106 GLU A C 1
ATOM 871 O O . GLU A 1 106 ? -31.492 0.323 47.149 1.00 92.44 106 GLU A O 1
ATOM 876 N N . VAL A 1 107 ? -29.516 -0.218 46.223 1.00 95.50 107 VAL A N 1
ATOM 877 C CA . VAL A 1 107 ? -28.939 -0.816 47.436 1.00 95.50 107 VAL A CA 1
ATOM 878 C C . VAL A 1 107 ? -28.844 0.210 48.569 1.00 95.50 107 VAL A C 1
ATOM 880 O O . VAL A 1 107 ? -29.218 -0.093 49.706 1.00 95.50 107 VAL A O 1
ATOM 883 N N . LYS A 1 108 ? -28.380 1.438 48.292 1.00 95.69 108 LYS A N 1
ATOM 884 C CA . LYS A 1 108 ? -28.297 2.515 49.297 1.00 95.69 108 LYS A CA 1
ATOM 885 C C . LYS A 1 108 ? -29.672 2.882 49.859 1.00 95.69 108 LYS A C 1
ATOM 887 O O . LYS A 1 108 ? -29.810 3.024 51.077 1.00 95.69 108 LYS A O 1
ATOM 892 N N . VAL A 1 109 ? -30.685 3.004 49.001 1.00 95.06 109 VAL A N 1
ATOM 893 C CA . VAL A 1 109 ? -32.068 3.307 49.403 1.00 95.06 109 VAL A CA 1
ATOM 894 C C . VAL A 1 109 ? -32.654 2.163 50.231 1.00 95.06 109 VAL A C 1
ATOM 896 O O . VAL A 1 109 ? -33.179 2.403 51.320 1.00 95.06 109 VAL A O 1
ATOM 899 N N . ALA A 1 110 ? -32.507 0.916 49.781 1.00 93.94 110 ALA A N 1
ATOM 900 C CA . ALA A 1 110 ? -32.965 -0.255 50.523 1.00 93.94 110 ALA A CA 1
ATOM 901 C C . ALA A 1 110 ? -32.291 -0.349 51.901 1.00 93.94 110 ALA A C 1
ATOM 903 O O . ALA A 1 110 ? -32.972 -0.534 52.910 1.00 93.94 110 ALA A O 1
ATOM 904 N N . ALA A 1 111 ? -30.974 -0.134 51.978 1.00 95.25 111 ALA A N 1
ATOM 905 C CA . ALA A 1 111 ? -30.237 -0.124 53.239 1.00 95.25 111 ALA A CA 1
ATOM 906 C C . ALA A 1 111 ? -30.730 0.974 54.196 1.00 95.25 111 ALA A C 1
ATOM 908 O O . ALA A 1 111 ? -30.873 0.728 55.398 1.00 95.25 111 ALA A O 1
ATOM 909 N N . HIS A 1 112 ? -31.020 2.173 53.682 1.00 96.00 112 HIS A N 1
ATOM 910 C CA . HIS A 1 112 ? -31.608 3.251 54.475 1.00 96.00 112 HIS A CA 1
ATOM 911 C C . HIS A 1 112 ? -32.995 2.864 55.013 1.00 96.00 112 HIS A C 1
ATOM 913 O O . HIS A 1 112 ? -33.240 2.971 56.216 1.00 96.00 112 HIS A O 1
ATOM 919 N N . ASN A 1 113 ? -33.865 2.332 54.152 1.00 94.56 113 ASN A N 1
ATOM 920 C CA . ASN A 1 113 ? -35.227 1.925 54.505 1.00 94.56 113 ASN A CA 1
ATOM 921 C C . ASN A 1 113 ? -35.254 0.765 55.515 1.00 94.56 113 ASN A C 1
ATOM 923 O O . ASN A 1 113 ? -36.070 0.749 56.439 1.00 94.56 113 ASN A O 1
ATOM 927 N N . VAL A 1 114 ? -34.332 -0.193 55.399 1.00 95.56 114 VAL A N 1
ATOM 928 C CA . VAL A 1 114 ? -34.169 -1.284 56.374 1.00 95.56 114 VAL A CA 1
ATOM 929 C C . VAL A 1 114 ? -33.768 -0.738 57.745 1.00 95.56 114 VAL A C 1
ATOM 931 O O . VAL A 1 114 ? -34.265 -1.218 58.765 1.00 95.56 114 VAL A O 1
ATOM 934 N N . ARG A 1 115 ? -32.883 0.267 57.799 1.00 94.12 115 ARG A N 1
ATOM 935 C CA . ARG A 1 115 ? -32.455 0.888 59.064 1.00 94.12 115 ARG A CA 1
ATOM 936 C C . ARG A 1 115 ? -33.570 1.700 59.722 1.00 94.12 115 ARG A C 1
ATOM 938 O O . ARG A 1 115 ? -33.672 1.676 60.945 1.00 94.12 115 ARG A O 1
ATOM 945 N N . SER A 1 116 ? -34.393 2.398 58.941 1.00 94.81 116 SER A N 1
ATOM 946 C CA . SER A 1 116 ? -35.497 3.218 59.458 1.00 94.81 116 SER A CA 1
ATOM 947 C C . SER A 1 116 ? -36.732 2.398 59.857 1.00 94.81 116 SER A C 1
ATOM 949 O O . SER A 1 116 ? -37.502 2.814 60.726 1.00 94.81 116 SER A O 1
ATOM 951 N N . THR A 1 117 ? -36.914 1.207 59.281 1.00 95.50 117 THR A N 1
ATOM 952 C CA . THR A 1 117 ? -38.048 0.323 59.579 1.00 95.50 117 THR A CA 1
ATOM 953 C C . THR A 1 117 ? -37.874 -0.390 60.922 1.00 95.50 117 THR A C 1
ATOM 955 O O . THR A 1 117 ? -36.873 -1.061 61.168 1.00 95.50 117 THR A O 1
ATOM 958 N N . LYS A 1 118 ? -38.878 -0.308 61.805 1.00 93.69 118 LYS A N 1
ATOM 959 C CA . LYS A 1 118 ? -38.845 -0.966 63.130 1.00 93.69 118 LYS A CA 1
ATOM 960 C C . LYS A 1 118 ? -39.272 -2.440 63.106 1.00 93.69 118 LYS A C 1
ATOM 962 O O . LYS A 1 118 ? -38.843 -3.207 63.960 1.00 93.69 118 LYS A O 1
ATOM 967 N N . SER A 1 119 ? -40.098 -2.843 62.139 1.00 95.81 119 SER A N 1
ATOM 968 C CA . SER A 1 119 ? -40.622 -4.212 62.023 1.00 95.81 119 SER A CA 1
ATOM 969 C C . SER A 1 119 ? -39.631 -5.156 61.340 1.00 95.81 119 SER A C 1
ATOM 971 O O . SER A 1 119 ? -39.110 -4.836 60.274 1.00 95.81 119 SER A O 1
ATOM 973 N N . VAL A 1 120 ? -39.424 -6.348 61.911 1.00 93.00 120 VAL A N 1
ATOM 974 C CA . VAL A 1 120 ? -38.616 -7.417 61.293 1.00 93.00 120 VAL A CA 1
ATOM 975 C C . VAL A 1 120 ? -39.221 -7.857 59.960 1.00 93.00 120 VAL A C 1
ATOM 977 O O . VAL A 1 120 ? -38.498 -7.971 58.975 1.00 93.00 120 VAL A O 1
ATOM 980 N N . TYR A 1 121 ? -40.546 -8.023 59.912 1.00 94.56 121 TYR A N 1
ATOM 981 C CA . TYR A 1 121 ? -41.257 -8.378 58.685 1.00 94.56 121 TYR A CA 1
ATOM 982 C C . TYR A 1 121 ? -41.025 -7.332 57.587 1.00 94.56 121 TYR A C 1
ATOM 984 O O . TYR A 1 121 ? -40.615 -7.683 56.488 1.00 94.56 121 TYR A O 1
ATOM 992 N N . GLY A 1 122 ? -41.163 -6.040 57.909 1.00 92.06 122 GLY A N 1
ATOM 993 C CA . GLY A 1 122 ? -40.937 -4.960 56.941 1.00 92.06 122 GLY A CA 1
ATOM 994 C C . GLY A 1 122 ? -39.500 -4.902 56.409 1.00 92.06 122 GLY A C 1
ATOM 995 O O . GLY A 1 122 ? -39.296 -4.676 55.218 1.00 92.06 122 GLY A O 1
ATOM 996 N N . LYS A 1 123 ? -38.497 -5.170 57.258 1.00 94.12 123 LYS A N 1
ATOM 997 C CA . LYS A 1 123 ? -37.094 -5.284 56.820 1.00 94.12 123 LYS A CA 1
ATOM 998 C C . LYS A 1 123 ? -36.899 -6.434 55.834 1.00 94.12 123 LYS A C 1
ATOM 1000 O O . LYS A 1 123 ? -36.227 -6.246 54.823 1.00 94.12 123 LYS A O 1
ATOM 1005 N N . LEU A 1 124 ? -37.490 -7.597 56.118 1.00 95.19 124 LEU A N 1
ATOM 1006 C CA . LEU A 1 124 ? -37.419 -8.764 55.239 1.00 95.19 124 LEU A CA 1
ATOM 1007 C C . LEU A 1 124 ? -38.084 -8.473 53.888 1.00 95.19 124 LEU A C 1
ATOM 1009 O O . LEU A 1 124 ? -37.506 -8.794 52.857 1.00 95.19 124 LEU A O 1
ATOM 1013 N N . THR A 1 125 ? -39.242 -7.803 53.886 1.00 93.38 125 THR A N 1
ATOM 1014 C CA . THR A 1 125 ? -39.924 -7.393 52.651 1.00 93.38 125 THR A CA 1
ATOM 1015 C C . THR A 1 125 ? -39.050 -6.474 51.797 1.00 93.38 125 THR A C 1
ATOM 1017 O O . THR A 1 125 ? -38.927 -6.714 50.605 1.00 93.38 125 THR A O 1
ATOM 1020 N N . ILE A 1 126 ? -38.399 -5.458 52.381 1.00 93.00 126 ILE A N 1
ATOM 1021 C CA . ILE A 1 126 ? -37.520 -4.539 51.630 1.00 93.00 126 ILE A CA 1
ATOM 1022 C C . ILE A 1 126 ? -36.332 -5.288 51.011 1.00 93.00 126 ILE A C 1
ATOM 1024 O O . ILE A 1 126 ? -36.016 -5.074 49.842 1.00 93.00 126 ILE A O 1
ATOM 1028 N N . LEU A 1 127 ? -35.685 -6.172 51.779 1.00 93.31 127 LEU A N 1
ATOM 1029 C CA . LEU A 1 127 ? -34.571 -6.985 51.282 1.00 93.31 127 LEU A CA 1
ATOM 1030 C C . LEU A 1 127 ? -35.022 -7.939 50.174 1.00 93.31 127 LEU A C 1
ATOM 1032 O O . LEU A 1 127 ? -34.331 -8.076 49.171 1.00 93.31 127 LEU A O 1
ATOM 1036 N N . TRP A 1 128 ? -36.191 -8.559 50.331 1.00 91.44 128 TRP A N 1
ATOM 1037 C CA . TRP A 1 128 ? -36.766 -9.432 49.317 1.00 91.44 128 TRP A CA 1
ATOM 1038 C C . TRP A 1 128 ? -37.078 -8.680 48.019 1.00 91.44 128 TRP A C 1
ATOM 1040 O O . TRP A 1 128 ? -36.733 -9.156 46.942 1.00 91.44 128 TRP A O 1
ATOM 1050 N N . THR A 1 129 ? -37.648 -7.474 48.105 1.00 90.75 129 THR A N 1
ATOM 1051 C CA . THR A 1 129 ? -37.894 -6.620 46.933 1.00 90.75 129 THR A CA 1
ATOM 1052 C C . THR A 1 129 ? -36.596 -6.231 46.226 1.00 90.75 129 THR A C 1
ATOM 1054 O O . THR A 1 129 ? -36.550 -6.262 45.001 1.00 90.75 129 THR A O 1
ATOM 1057 N N . LEU A 1 130 ? -35.531 -5.914 46.973 1.00 92.62 130 LEU A N 1
ATOM 1058 C CA . LEU A 1 130 ? -34.217 -5.620 46.394 1.00 92.62 130 LEU A CA 1
ATOM 1059 C C . LEU A 1 130 ? -33.635 -6.841 45.667 1.00 92.62 130 LEU A C 1
ATOM 1061 O O . LEU A 1 130 ? -33.175 -6.716 44.540 1.00 92.62 130 LEU A O 1
ATOM 1065 N N . VAL A 1 131 ? -33.679 -8.024 46.290 1.00 90.44 131 VAL A N 1
ATOM 1066 C CA . VAL A 1 131 ? -33.207 -9.269 45.662 1.00 90.44 131 VAL A CA 1
ATOM 1067 C C . VAL A 1 131 ? -33.992 -9.562 44.387 1.00 90.44 131 VAL A C 1
ATOM 1069 O O . VAL A 1 131 ? -33.392 -9.910 43.375 1.00 90.44 131 VAL A O 1
ATOM 1072 N N . LYS A 1 132 ? -35.314 -9.363 44.408 1.00 87.56 132 LYS A N 1
ATOM 1073 C CA . LYS A 1 132 ? -36.146 -9.523 43.217 1.00 87.56 132 LYS A CA 1
ATOM 1074 C C . LYS A 1 132 ? -35.740 -8.545 42.110 1.00 87.56 132 LYS A C 1
ATOM 1076 O O . LYS A 1 132 ? -35.494 -8.993 41.006 1.00 87.56 132 LYS A O 1
ATOM 1081 N N . SER A 1 133 ? -35.592 -7.257 42.424 1.00 86.25 133 SER A N 1
ATOM 1082 C CA . SER A 1 133 ? -35.179 -6.217 41.463 1.00 86.25 133 SER A CA 1
ATOM 1083 C C . SER A 1 133 ? -33.818 -6.501 40.812 1.00 86.25 133 SER A C 1
ATOM 1085 O O . SER A 1 133 ? -33.633 -6.247 39.629 1.00 86.25 133 SER A O 1
ATOM 1087 N N . LEU A 1 134 ? -32.858 -7.028 41.581 1.00 86.44 134 LEU A N 1
ATOM 1088 C CA . LEU A 1 134 ? -31.475 -7.209 41.123 1.00 86.44 134 LEU A CA 1
ATOM 1089 C C . LEU A 1 134 ? -31.210 -8.529 40.389 1.00 86.44 134 LEU A C 1
ATOM 1091 O O . LEU A 1 134 ? -30.271 -8.592 39.600 1.00 86.44 134 LEU A O 1
ATOM 1095 N N . PHE A 1 135 ? -31.957 -9.591 40.703 1.00 82.94 135 PHE A N 1
ATOM 1096 C CA . PHE A 1 135 ? -31.622 -10.953 40.264 1.00 82.94 135 PHE A CA 1
ATOM 1097 C C . PHE A 1 135 ? -32.755 -11.689 39.554 1.00 82.94 135 PHE A C 1
ATOM 1099 O O . PHE A 1 135 ? -32.505 -12.743 38.974 1.00 82.94 135 PHE A O 1
ATOM 1106 N N . LEU A 1 136 ? -33.991 -11.199 39.638 1.00 77.25 136 LEU A N 1
ATOM 1107 C CA . LEU A 1 136 ? -35.147 -11.867 39.056 1.00 77.25 136 LEU A CA 1
ATOM 1108 C C . LEU A 1 136 ? -35.742 -10.957 37.985 1.00 77.25 136 LEU A C 1
ATOM 1110 O O . LEU A 1 136 ? -36.425 -9.986 38.303 1.00 77.25 136 LEU A O 1
ATOM 1114 N N . ASP A 1 137 ? -35.487 -11.294 36.720 1.00 62.72 137 ASP A N 1
ATOM 1115 C CA . ASP A 1 137 ? -36.174 -10.668 35.592 1.00 62.72 137 ASP A CA 1
ATOM 1116 C C . ASP A 1 137 ? -37.696 -10.865 35.718 1.00 62.72 137 ASP A C 1
ATOM 1118 O O . ASP A 1 137 ? -38.178 -11.839 36.308 1.00 62.72 137 ASP A O 1
ATOM 1122 N N . ASP A 1 138 ? -38.476 -9.977 35.094 1.00 55.88 138 ASP A N 1
ATOM 1123 C CA . ASP A 1 138 ? -39.944 -10.069 35.043 1.00 55.88 138 ASP A CA 1
ATOM 1124 C C . ASP A 1 138 ? -40.459 -11.390 34.407 1.00 55.88 138 ASP A C 1
ATOM 1126 O O . ASP A 1 138 ? -41.634 -11.723 34.554 1.00 55.88 138 ASP A O 1
ATOM 1130 N N . ASN A 1 139 ? -39.583 -12.186 33.774 1.00 53.25 139 ASN A N 1
ATOM 1131 C CA . ASN A 1 139 ? -39.862 -13.459 33.089 1.00 53.25 139 ASN A CA 1
ATOM 1132 C C . ASN A 1 139 ? -39.399 -14.714 33.871 1.00 53.25 139 ASN A C 1
ATOM 1134 O O . ASN A 1 139 ? -38.839 -15.654 33.316 1.00 53.25 139 ASN A O 1
ATOM 1138 N N . TRP A 1 140 ? -39.639 -14.751 35.179 1.00 55.59 140 TRP A N 1
ATOM 1139 C CA . TRP A 1 140 ? -39.233 -15.848 36.075 1.00 55.59 140 TRP A CA 1
ATOM 1140 C C . TRP A 1 140 ? -40.044 -17.163 35.952 1.00 55.59 140 TRP A C 1
ATOM 1142 O O . TRP A 1 140 ? -39.848 -18.068 36.761 1.00 55.59 140 TRP A O 1
ATOM 1152 N N . GLU A 1 141 ? -40.966 -17.293 34.990 1.00 53.84 141 GLU A N 1
ATOM 1153 C CA . GLU A 1 141 ? -41.821 -18.491 34.856 1.00 53.84 141 GLU A CA 1
ATOM 1154 C C . GLU A 1 141 ? -41.085 -19.743 34.336 1.00 53.84 141 GLU A C 1
ATOM 1156 O O . GLU A 1 141 ? -41.643 -20.840 34.391 1.00 53.84 141 GLU A O 1
ATOM 1161 N N . ASP A 1 142 ? -39.834 -19.624 33.884 1.00 53.84 142 ASP A N 1
ATOM 1162 C CA . ASP A 1 142 ? -39.000 -20.773 33.522 1.00 53.84 142 ASP A CA 1
ATOM 1163 C C . ASP A 1 142 ? -38.018 -21.110 34.653 1.00 53.84 142 ASP A C 1
ATOM 1165 O O . ASP A 1 142 ? -36.963 -20.497 34.809 1.00 53.84 142 ASP A O 1
ATOM 1169 N N . PHE A 1 143 ? -38.372 -22.107 35.463 1.00 52.69 143 PHE A N 1
ATOM 1170 C CA . PHE A 1 143 ? -37.509 -22.613 36.534 1.00 52.69 143 PHE A CA 1
ATOM 1171 C C . PHE A 1 143 ? -36.332 -23.456 36.028 1.00 52.69 143 PHE A C 1
ATOM 1173 O O . PHE A 1 143 ? -35.531 -23.912 36.846 1.00 52.69 143 PHE A O 1
ATOM 1180 N N . GLY A 1 144 ? -36.220 -23.673 34.713 1.00 55.47 144 GLY A N 1
ATOM 1181 C CA . GLY A 1 144 ? -35.284 -24.620 34.132 1.00 55.47 144 GLY A CA 1
ATOM 1182 C C . GLY A 1 144 ? -35.623 -26.061 34.527 1.00 55.47 144 GLY A C 1
ATOM 1183 O O . GLY A 1 144 ? -35.900 -26.400 35.679 1.00 55.47 144 GLY A O 1
ATOM 1184 N N . SER A 1 145 ? -35.584 -26.975 33.566 1.00 57.91 145 SER A N 1
ATOM 1185 C CA . SER A 1 145 ? -35.571 -28.402 33.879 1.00 57.91 145 SER A CA 1
ATOM 1186 C C . SER A 1 145 ? -34.160 -28.804 34.304 1.00 57.91 145 SER A C 1
ATOM 1188 O O . SER A 1 145 ? -33.220 -28.655 33.522 1.00 57.91 145 SER A O 1
ATOM 1190 N N . ILE A 1 146 ? -33.999 -29.348 35.513 1.00 54.19 146 ILE A N 1
ATOM 1191 C CA . ILE A 1 146 ? -32.763 -30.048 35.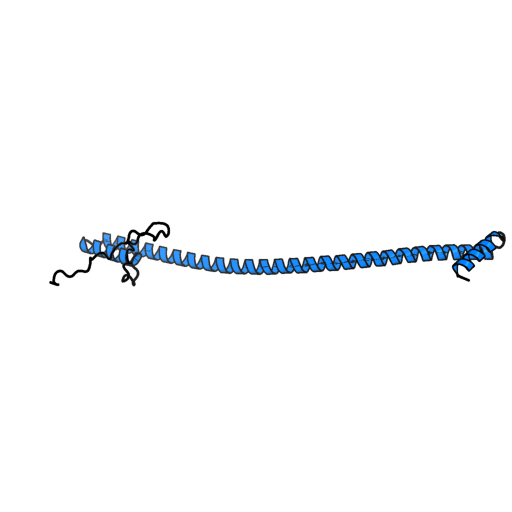888 1.00 54.19 146 ILE A CA 1
ATOM 1192 C C . ILE A 1 146 ? -32.670 -31.297 35.005 1.00 54.19 146 ILE A C 1
ATOM 1194 O O . ILE A 1 146 ? -33.403 -32.266 35.215 1.00 54.19 146 ILE A O 1
ATOM 1198 N N . ASP A 1 147 ? -31.794 -31.265 34.002 1.00 55.62 147 ASP A N 1
ATOM 1199 C CA . ASP A 1 147 ? -31.489 -32.436 33.189 1.00 55.62 147 ASP A CA 1
ATOM 1200 C C . ASP A 1 147 ? -30.625 -33.404 34.008 1.00 55.62 147 ASP A C 1
ATOM 1202 O O . ASP A 1 147 ? -29.416 -33.238 34.148 1.00 55.62 147 ASP A O 1
ATOM 1206 N N . ASN A 1 148 ? -31.275 -34.404 34.604 1.00 58.41 148 ASN A N 1
ATOM 1207 C CA . ASN A 1 148 ? -30.603 -35.488 35.321 1.00 58.41 148 ASN A CA 1
ATOM 1208 C C . ASN A 1 148 ? -30.088 -36.589 34.376 1.00 58.41 148 ASN A C 1
ATOM 1210 O O . ASN A 1 148 ? -29.659 -37.644 34.854 1.00 58.41 148 ASN A O 1
ATOM 1214 N N . ASN A 1 149 ? -30.152 -36.404 33.053 1.00 58.59 149 ASN A N 1
ATOM 1215 C CA . ASN A 1 149 ? -29.626 -37.397 32.131 1.00 58.59 149 ASN A CA 1
ATOM 1216 C C . ASN A 1 149 ? -28.096 -37.366 32.144 1.00 58.59 149 ASN A C 1
ATOM 1218 O O . ASN A 1 149 ? -27.450 -36.351 31.889 1.00 58.59 149 ASN A O 1
ATOM 1222 N N . LEU A 1 150 ? -27.504 -38.523 32.442 1.00 55.78 150 LEU A N 1
ATOM 1223 C CA . LEU A 1 150 ? -26.076 -38.743 32.256 1.00 55.78 150 LEU A CA 1
ATOM 1224 C C . LEU A 1 150 ? -25.720 -38.571 30.767 1.00 55.78 150 LEU A C 1
ATOM 1226 O O . LEU A 1 150 ? -26.502 -39.003 29.914 1.00 55.78 150 LEU A O 1
ATOM 1230 N N . PRO A 1 151 ? -24.542 -38.002 30.439 1.00 58.34 151 PRO A N 1
ATOM 1231 C CA . PRO A 1 151 ? -24.075 -37.897 29.063 1.00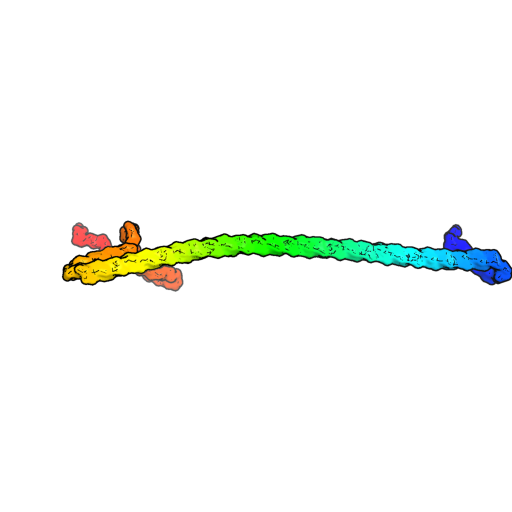 58.34 151 PRO A CA 1
ATOM 1232 C C . PRO A 1 151 ? -24.134 -39.266 28.384 1.00 58.34 151 PRO A C 1
ATOM 1234 O O . PRO A 1 151 ? -23.589 -40.243 28.904 1.00 58.34 151 PRO A O 1
ATOM 1237 N N . SER A 1 152 ? -24.809 -39.343 27.236 1.00 55.94 152 SER A N 1
ATOM 1238 C CA . SER A 1 152 ? -24.854 -40.562 26.432 1.00 55.94 152 SER A CA 1
ATOM 1239 C C . SER A 1 152 ? -23.472 -40.805 25.830 1.00 55.94 152 SER A C 1
ATOM 1241 O O . SER A 1 152 ? -23.153 -40.286 24.765 1.00 55.94 152 SER A O 1
ATOM 1243 N N . ASP A 1 153 ? -22.653 -41.575 26.539 1.00 58.59 153 ASP A N 1
ATOM 1244 C CA . ASP A 1 153 ? -21.369 -42.100 26.080 1.00 58.59 153 ASP A CA 1
ATOM 1245 C C . ASP A 1 153 ? -21.633 -43.242 25.072 1.00 58.59 153 ASP A C 1
ATOM 1247 O O . ASP A 1 153 ? -22.151 -44.291 25.476 1.00 58.59 153 ASP A O 1
ATOM 1251 N N . PRO A 1 154 ? -21.363 -43.051 23.765 1.00 60.81 154 PRO A N 1
ATOM 1252 C CA . PRO A 1 154 ? -21.705 -44.022 22.725 1.00 60.81 154 PRO A CA 1
ATOM 1253 C C . PRO A 1 154 ? -20.902 -45.332 22.812 1.00 60.81 154 PRO A C 1
ATOM 1255 O O . PRO A 1 154 ? -21.294 -46.309 22.177 1.00 60.81 154 PRO A O 1
ATOM 1258 N N . ASP A 1 155 ? -19.839 -45.382 23.624 1.00 60.34 155 ASP A N 1
ATOM 1259 C CA . ASP A 1 155 ? -18.937 -46.538 23.730 1.00 60.34 155 ASP A CA 1
ATOM 1260 C C . ASP A 1 155 ? -19.232 -47.464 24.925 1.00 60.34 155 ASP A C 1
ATOM 1262 O O . ASP A 1 155 ? -18.530 -48.458 25.141 1.00 60.34 155 ASP A O 1
ATOM 1266 N N . ARG A 1 156 ? -20.284 -47.197 25.711 1.00 54.75 156 ARG A N 1
ATOM 1267 C CA . ARG A 1 156 ? -20.706 -48.106 26.790 1.00 54.75 156 ARG A CA 1
ATOM 1268 C C . ARG A 1 156 ? -21.833 -49.028 26.324 1.00 54.75 156 ARG A C 1
ATOM 1270 O O . ARG A 1 156 ? -22.846 -48.537 25.826 1.00 54.75 156 ARG A O 1
ATOM 1277 N N . PRO A 1 157 ? -21.730 -50.358 26.529 1.00 48.19 157 PRO A N 1
ATOM 1278 C CA . PRO A 1 157 ? -22.831 -51.261 26.229 1.00 48.19 157 PRO A CA 1
ATOM 1279 C C . PRO A 1 157 ? -24.050 -50.871 27.071 1.00 48.19 157 PRO A C 1
ATOM 1281 O O . PRO A 1 157 ? -24.026 -50.948 28.302 1.00 48.19 157 PRO A O 1
ATOM 1284 N N . GLN A 1 158 ? -25.114 -50.431 26.396 1.00 53.81 158 GLN A N 1
ATOM 1285 C CA . GLN A 1 158 ? -26.404 -50.163 27.018 1.00 53.81 158 GLN A CA 1
ATOM 1286 C C . GLN A 1 158 ? -26.975 -51.490 27.526 1.00 53.81 158 GLN A C 1
ATOM 1288 O O . GLN A 1 158 ? -27.548 -52.276 26.775 1.00 53.81 158 GLN A O 1
ATOM 1293 N N . MET A 1 159 ? -26.802 -51.761 28.819 1.00 51.09 159 MET A N 1
ATOM 1294 C CA . MET A 1 159 ? -27.607 -52.767 29.505 1.00 51.09 159 MET A CA 1
ATOM 1295 C C . MET A 1 159 ? -29.039 -52.244 29.492 1.00 51.09 159 MET A C 1
ATOM 1297 O O . MET A 1 159 ? -29.311 -51.214 30.104 1.00 51.09 159 MET A O 1
ATOM 1301 N N . GLY A 1 160 ? -29.909 -52.913 28.729 1.00 49.66 160 GLY A N 1
ATOM 1302 C CA . GLY A 1 160 ? -31.275 -52.479 28.458 1.00 49.66 160 GLY A CA 1
ATOM 1303 C C . GLY A 1 160 ? -31.989 -52.021 29.724 1.00 49.66 160 GLY A C 1
ATOM 1304 O O . GLY A 1 160 ? -32.416 -52.833 30.544 1.00 49.66 160 GLY A O 1
ATOM 1305 N N . SER A 1 161 ? -32.130 -50.708 29.875 1.00 52.38 161 SER A N 1
ATOM 1306 C CA . SER A 1 161 ? -33.008 -50.118 30.865 1.00 52.38 161 SER A CA 1
ATOM 1307 C C . SER A 1 161 ? -34.428 -50.266 30.336 1.00 52.38 161 SER A C 1
ATOM 1309 O O . SER A 1 161 ? -34.964 -49.411 29.634 1.00 52.38 161 SER A O 1
ATOM 1311 N N . GLY A 1 162 ? -35.042 -51.407 30.653 1.00 47.16 162 GLY A N 1
ATOM 1312 C CA . GLY A 1 162 ? -36.490 -51.534 30.576 1.00 47.16 162 GLY A CA 1
ATOM 1313 C C . GLY A 1 162 ? -37.126 -50.318 31.249 1.00 47.16 162 GLY A C 1
ATOM 1314 O O . GLY A 1 162 ? -36.656 -49.877 32.301 1.00 47.16 162 GLY A O 1
ATOM 1315 N N . GLN A 1 163 ? -38.148 -49.749 30.604 1.00 48.22 163 GLN A N 1
ATOM 1316 C CA . GLN A 1 163 ? -38.893 -48.602 31.114 1.00 48.22 163 GLN A CA 1
ATOM 1317 C C . GLN A 1 163 ? -39.195 -48.805 32.600 1.00 48.22 163 GLN A C 1
ATOM 1319 O O . GLN A 1 163 ? -39.875 -49.756 32.992 1.00 48.22 163 GLN A O 1
ATOM 1324 N N . SER A 1 164 ? -38.657 -47.919 33.436 1.00 50.16 164 SER A N 1
ATOM 1325 C CA . SER A 1 164 ? -38.985 -47.913 34.853 1.00 50.16 164 SER A CA 1
ATOM 1326 C C . SER A 1 164 ? -40.479 -47.615 34.983 1.00 50.16 164 SER A C 1
ATOM 1328 O O . SER A 1 164 ? -40.953 -46.577 34.520 1.00 50.16 164 SER A O 1
ATOM 1330 N N . ASN A 1 165 ? -41.228 -48.547 35.578 1.00 49.94 165 ASN A N 1
ATOM 1331 C CA . ASN A 1 165 ? -42.680 -48.490 35.797 1.00 49.94 165 ASN A CA 1
ATOM 1332 C C . ASN A 1 165 ? -43.077 -47.437 36.855 1.00 49.94 165 ASN A C 1
ATOM 1334 O O . ASN A 1 165 ? -43.849 -47.722 37.767 1.00 49.94 165 ASN A O 1
ATOM 1338 N N . ILE A 1 166 ? -42.556 -46.216 36.759 1.00 48.34 166 ILE A N 1
ATOM 1339 C CA . ILE A 1 166 ? -42.812 -45.149 37.738 1.00 48.34 166 ILE A CA 1
ATOM 1340 C C . ILE A 1 166 ? -44.222 -44.549 37.553 1.00 48.34 166 ILE A C 1
ATOM 1342 O O . ILE A 1 166 ? -44.750 -43.934 38.471 1.00 48.34 166 ILE A O 1
ATOM 1346 N N . ASN A 1 167 ? -44.898 -44.836 36.432 1.00 48.38 167 ASN A N 1
ATOM 1347 C CA . ASN A 1 167 ? -46.252 -44.351 36.134 1.00 48.38 167 ASN A CA 1
ATOM 1348 C C . ASN A 1 167 ? -47.356 -45.423 36.252 1.00 48.38 167 ASN A C 1
ATOM 1350 O O . ASN A 1 167 ? -48.367 -45.336 35.557 1.00 48.38 167 ASN A O 1
ATOM 1354 N N . LYS A 1 168 ? -47.207 -46.447 37.106 1.00 47.88 168 LYS A N 1
ATOM 1355 C CA . LYS A 1 168 ? -48.348 -47.321 37.437 1.00 47.88 168 LYS A CA 1
ATOM 1356 C C . LYS A 1 168 ? -49.209 -46.680 38.526 1.00 47.88 168 LYS A C 1
ATOM 1358 O O . LYS A 1 168 ? -48.794 -46.581 39.677 1.00 47.88 168 LYS A O 1
ATOM 1363 N N . SER A 1 169 ? -50.420 -46.273 38.148 1.00 56.38 169 SER A N 1
ATOM 1364 C CA . SER A 1 169 ? -51.484 -45.890 39.079 1.00 56.38 169 SER A CA 1
ATOM 1365 C C . SER A 1 169 ? -51.822 -47.065 40.007 1.00 56.38 169 SER A C 1
ATOM 1367 O O . SER A 1 169 ? -52.015 -48.188 39.548 1.00 56.38 169 SER A O 1
ATOM 1369 N N . LEU A 1 170 ? -51.918 -46.814 41.316 1.00 58.16 170 LEU A N 1
ATOM 1370 C CA . LEU A 1 170 ? -52.221 -47.825 42.345 1.00 58.16 170 LEU A CA 1
ATOM 1371 C C . LEU A 1 170 ? -53.699 -48.274 42.378 1.00 58.16 170 LEU A C 1
ATOM 1373 O O . LEU A 1 170 ? -54.105 -48.959 43.316 1.00 58.16 170 LEU A O 1
ATOM 1377 N N . LEU A 1 171 ? -54.509 -47.893 41.387 1.00 54.50 171 LEU A N 1
ATOM 1378 C CA . LEU A 1 171 ? -55.943 -48.205 41.320 1.00 54.50 171 LEU A CA 1
ATOM 1379 C C . LEU A 1 171 ? -56.341 -49.156 40.185 1.00 54.50 171 LEU A C 1
ATOM 1381 O O . LEU A 1 171 ? -57.507 -49.534 40.123 1.00 54.50 171 LEU A O 1
ATOM 1385 N N . ASP A 1 172 ? -55.398 -49.611 39.362 1.00 48.69 172 ASP A N 1
ATOM 1386 C CA . ASP A 1 172 ? -55.695 -50.614 38.338 1.00 48.69 172 ASP A CA 1
ATOM 1387 C C . ASP A 1 172 ? -55.439 -52.027 38.887 1.00 48.69 172 ASP A C 1
ATOM 1389 O O . ASP A 1 172 ? -54.294 -52.472 39.023 1.00 48.69 172 ASP A O 1
ATOM 1393 N N . LYS A 1 173 ? -56.532 -52.719 39.229 1.00 42.00 173 LYS A N 1
ATOM 1394 C CA . LYS A 1 173 ? -56.605 -54.182 39.334 1.00 42.00 173 LYS A CA 1
ATOM 1395 C C . LYS A 1 173 ? -57.367 -54.740 38.145 1.00 42.00 173 LYS A C 1
ATOM 1397 O O . LYS A 1 173 ? -58.410 -54.144 37.804 1.00 42.00 173 LYS A O 1
#

Secondary structure (DSSP, 8-state):
--HHHHHHHHHHHHHH-TT-HHHHHHHHHHHHHHHHHHHHHHHHHHHHHHHHHHHHHHHHHHHHHHHHHHHHHHHHHHHHHHHHHHHHHHHHHHHHHHHHHHHHHHHHHHHHHHHH---HHHHHHHHHHHHHHHH--TTTT-------PPP--TTS---------TT--TT--

Radius of gyration: 51.97 Å; chains: 1; bounding box: 110×68×119 Å

Foldseek 3Di:
DDPVVVLVVLVVVCVVPVVPPVSVVVNVVVVVVVVVVVVVVVVVVVVVVVVVVVVVVVVVVVVVVVVVVVVVVVVVVVVVVVVVVVVVVVVVVVVVVVVVVVLVVLVVVLVVQLVPDPDPVSNVVSVVVNCCVPPPDPPNPPPDDPPPDDPPDVPDPPPDPDPDPPPDDPPDD

Sequence (173 aa):
MDIDDRVDSLYKLARNYPDNRELQEAVAVIKSLRSSQGQYKRWNQQYRDDNSHLKDQIVEISATNIELQKELDSLTSEMRNLTEEKAKITAEREKVIAELKQIEMEVKVAAHNVRSTKSVYGKLTILWTLVKSLFLDDNWEDFGSIDNNLPSDPDRPQMGSGQSNINKSLLDK